Protein AF-A0A1I1IAG0-F1 (afdb_monomer_lite)

Radius of gyration: 12.53 Å; chains: 1; bounding box: 28×21×35 Å

Foldseek 3Di:
DVVVVVCLVVCLVPQPPPPDDVSLVSNLVVVLVVCVVVVDDPVVLVVCLVRRHDDPVSNVSSCVSSVDDD

Organism: NCBI:txid119641

Sequence (70 aa):
MIDRVCFLVGHHHTYSNIDNIDYQILVEADFLVNLYEDNFGINAVESTYKKIFKTENGKLFCKHMFKLNI

Structure (mmCIF, N/CA/C/O backbone):
data_AF-A0A1I1IAG0-F1
#
_entry.id   AF-A0A1I1IAG0-F1
#
loop_
_atom_site.group_PDB
_atom_site.id
_atom_site.type_symbol
_atom_site.label_atom_id
_atom_site.label_alt_id
_atom_site.label_comp_id
_atom_site.label_asym_id
_atom_site.label_entity_id
_atom_site.label_seq_id
_atom_site.pdbx_PDB_ins_code
_atom_site.Cartn_x
_atom_site.Cartn_y
_atom_site.Cartn_z
_atom_site.occupancy
_atom_site.B_iso_or_equiv
_atom_site.auth_seq_id
_atom_site.auth_comp_id
_atom_site.auth_asym_id
_atom_site.auth_atom_id
_atom_site.pdbx_PDB_model_num
ATOM 1 N N . MET A 1 1 ? 9.803 -1.182 -22.153 1.00 73.25 1 MET A N 1
ATOM 2 C CA . MET A 1 1 ? 8.486 -1.505 -21.541 1.00 73.25 1 MET A CA 1
ATOM 3 C C . MET A 1 1 ? 8.596 -2.694 -20.594 1.00 73.25 1 MET A C 1
ATOM 5 O O . MET A 1 1 ? 8.163 -2.558 -19.459 1.00 73.25 1 MET A O 1
ATOM 9 N N . ILE A 1 2 ? 9.219 -3.805 -21.017 1.00 92.44 2 ILE A N 1
ATOM 10 C CA . ILE A 1 2 ? 9.488 -4.977 -20.158 1.00 92.44 2 ILE A CA 1
A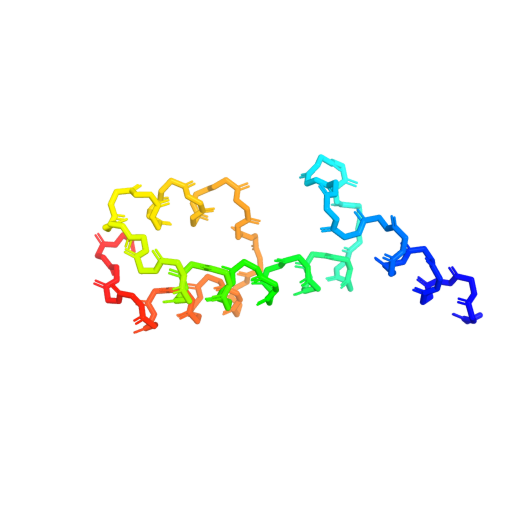TOM 11 C C . ILE A 1 2 ? 10.234 -4.575 -18.878 1.00 92.44 2 ILE A C 1
ATOM 13 O O . ILE A 1 2 ? 9.806 -4.953 -17.796 1.00 92.44 2 ILE A O 1
ATOM 17 N N . ASP A 1 3 ? 11.246 -3.709 -18.975 1.00 91.75 3 ASP A N 1
ATOM 18 C CA . ASP A 1 3 ? 12.046 -3.288 -17.812 1.00 91.75 3 ASP A CA 1
ATOM 19 C C . ASP A 1 3 ? 11.214 -2.619 -16.714 1.00 91.75 3 ASP A C 1
ATOM 21 O O . ASP A 1 3 ? 11.463 -2.831 -15.530 1.00 91.75 3 ASP A O 1
ATOM 25 N N . ARG A 1 4 ? 10.182 -1.845 -17.090 1.00 91.81 4 ARG A N 1
ATOM 26 C CA . ARG A 1 4 ? 9.296 -1.202 -16.113 1.00 91.81 4 ARG A CA 1
ATOM 27 C C . ARG A 1 4 ? 8.449 -2.234 -15.379 1.00 91.81 4 ARG A C 1
ATOM 29 O O . ARG A 1 4 ? 8.314 -2.148 -14.166 1.00 91.81 4 ARG A O 1
ATOM 36 N N . VAL A 1 5 ? 7.928 -3.225 -16.099 1.00 89.94 5 VAL A N 1
ATOM 37 C CA . VAL A 1 5 ? 7.159 -4.327 -15.508 1.00 89.94 5 VAL A CA 1
ATOM 38 C C . VAL A 1 5 ? 8.052 -5.181 -14.607 1.00 89.94 5 VAL A C 1
ATOM 40 O O . VAL A 1 5 ? 7.682 -5.445 -13.469 1.00 89.94 5 VAL A O 1
ATOM 43 N N . CYS A 1 6 ? 9.254 -5.546 -15.061 1.00 91.81 6 CYS A N 1
ATOM 44 C CA . CYS A 1 6 ? 10.230 -6.275 -14.250 1.00 91.81 6 CYS A CA 1
ATOM 45 C C . CYS A 1 6 ? 10.612 -5.504 -12.982 1.00 91.81 6 CYS A C 1
ATOM 47 O O . CYS A 1 6 ? 10.693 -6.100 -11.911 1.00 91.81 6 CYS A O 1
ATOM 49 N N . PHE A 1 7 ? 10.792 -4.182 -13.077 1.00 90.94 7 PHE A N 1
ATOM 50 C CA . PHE A 1 7 ? 11.027 -3.332 -11.913 1.00 90.94 7 PHE A CA 1
ATOM 51 C C . PHE A 1 7 ? 9.863 -3.410 -10.919 1.00 90.94 7 PHE A C 1
ATOM 53 O O . PHE A 1 7 ? 10.096 -3.680 -9.746 1.00 90.94 7 PHE A O 1
ATOM 60 N N . LEU A 1 8 ? 8.623 -3.225 -11.383 1.00 90.38 8 LEU A N 1
ATOM 61 C CA . LEU A 1 8 ? 7.431 -3.284 -10.534 1.00 90.38 8 LEU A CA 1
ATOM 62 C C . LEU A 1 8 ? 7.311 -4.641 -9.821 1.00 90.38 8 LEU A C 1
ATOM 64 O O . LEU A 1 8 ? 7.171 -4.689 -8.600 1.00 90.38 8 LEU A O 1
ATOM 68 N N . VAL A 1 9 ? 7.462 -5.741 -10.562 1.00 89.00 9 VAL A N 1
ATOM 69 C CA . VAL A 1 9 ? 7.418 -7.103 -10.008 1.00 89.00 9 VAL A CA 1
ATOM 70 C C . VAL A 1 9 ? 8.558 -7.342 -9.016 1.00 89.00 9 VAL A C 1
ATOM 72 O O . VAL A 1 9 ? 8.331 -7.927 -7.967 1.00 89.00 9 VAL A O 1
ATOM 75 N N . GLY A 1 10 ? 9.774 -6.871 -9.292 1.00 89.00 10 GLY A N 1
ATOM 76 C CA . GLY A 1 10 ? 10.919 -7.085 -8.403 1.00 89.00 10 GLY A CA 1
ATOM 77 C C . GLY A 1 10 ? 10.894 -6.257 -7.115 1.00 89.00 10 GLY A C 1
ATOM 78 O O . GLY A 1 10 ? 11.542 -6.644 -6.146 1.00 89.00 10 GLY A O 1
ATOM 79 N N . HIS A 1 11 ? 10.173 -5.130 -7.090 1.00 85.75 11 HIS A N 1
ATOM 80 C CA . HIS A 1 11 ? 10.298 -4.148 -6.008 1.00 85.75 11 HIS A CA 1
ATOM 81 C C . HIS A 1 11 ? 9.028 -3.930 -5.184 1.00 85.75 11 HIS A C 1
ATOM 83 O O . HIS A 1 11 ? 9.151 -3.329 -4.128 1.00 85.75 11 HIS A O 1
ATOM 89 N N . HIS A 1 12 ? 7.852 -4.443 -5.570 1.00 78.94 12 HIS A N 1
ATOM 90 C CA . HIS A 1 12 ? 6.558 -4.168 -4.908 1.00 78.94 12 HIS A CA 1
ATOM 91 C C . HIS A 1 12 ? 6.448 -4.425 -3.395 1.00 78.94 12 HIS A C 1
ATOM 93 O O . HIS A 1 12 ? 5.502 -3.932 -2.797 1.00 78.94 12 HIS A O 1
ATOM 99 N N . HIS A 1 13 ? 7.423 -5.069 -2.750 1.00 80.31 13 HIS A N 1
ATOM 100 C CA . HIS A 1 13 ? 7.522 -5.158 -1.285 1.00 80.31 13 HIS A CA 1
ATOM 101 C C . HIS A 1 13 ? 8.403 -4.070 -0.628 1.00 80.31 13 HIS A C 1
ATOM 103 O O . HIS A 1 13 ? 8.649 -4.102 0.577 1.00 80.31 13 HIS A O 1
ATOM 109 N N . THR A 1 14 ? 8.894 -3.096 -1.401 1.00 82.94 14 THR A N 1
ATOM 110 C CA . THR A 1 14 ? 9.666 -1.937 -0.930 1.00 82.94 14 THR A CA 1
ATOM 111 C C . THR A 1 14 ? 8.787 -0.691 -0.946 1.00 82.94 14 THR A C 1
ATOM 113 O O . THR A 1 14 ? 8.535 -0.098 -1.992 1.00 82.94 14 THR A O 1
ATOM 116 N N . TYR A 1 15 ? 8.332 -0.263 0.230 1.00 75.56 15 TYR A N 1
ATOM 117 C CA . TYR A 1 15 ? 7.322 0.797 0.360 1.00 75.56 15 TYR A CA 1
ATOM 118 C C . TYR A 1 15 ? 7.901 2.209 0.563 1.00 75.56 15 TYR A C 1
ATOM 120 O O . TYR A 1 15 ? 7.160 3.173 0.755 1.00 75.56 15 TYR A O 1
ATOM 128 N N . SER A 1 16 ? 9.227 2.344 0.547 1.00 73.06 16 SER A N 1
ATOM 129 C CA . SER A 1 16 ? 9.935 3.625 0.543 1.00 73.06 16 SER A CA 1
ATOM 130 C C . SER A 1 16 ? 10.175 4.107 -0.892 1.00 73.06 16 SER A C 1
ATOM 132 O O . SER A 1 16 ? 10.349 3.301 -1.800 1.00 73.06 16 SER A O 1
ATOM 134 N N . ASN A 1 17 ? 10.209 5.430 -1.090 1.00 73.12 17 ASN A N 1
ATOM 135 C CA . ASN A 1 17 ? 10.554 6.075 -2.368 1.00 73.12 17 ASN A CA 1
ATOM 136 C C . ASN A 1 17 ? 9.720 5.583 -3.568 1.00 73.12 17 ASN A C 1
ATOM 138 O O . ASN A 1 17 ? 10.238 5.201 -4.616 1.00 73.12 17 ASN A O 1
ATOM 142 N N . ILE A 1 18 ? 8.394 5.571 -3.403 1.00 85.25 18 ILE A N 1
ATOM 143 C CA . ILE A 1 18 ? 7.474 5.338 -4.517 1.00 85.25 18 ILE A CA 1
ATOM 144 C C . ILE A 1 18 ? 7.447 6.600 -5.391 1.00 85.25 18 ILE A C 1
ATOM 146 O O . ILE A 1 18 ? 6.727 7.555 -5.100 1.00 85.25 18 ILE A O 1
ATOM 150 N N . ASP A 1 19 ? 8.254 6.593 -6.451 1.00 80.50 19 ASP A N 1
ATOM 151 C CA . ASP A 1 19 ? 8.512 7.784 -7.272 1.00 80.50 19 ASP A CA 1
ATOM 152 C C . ASP A 1 19 ? 7.546 7.955 -8.460 1.00 80.50 19 ASP A C 1
ATOM 154 O O . ASP A 1 19 ? 7.542 8.999 -9.111 1.00 80.50 19 ASP A O 1
ATOM 158 N N . ASN A 1 20 ? 6.725 6.946 -8.777 1.00 89.25 20 ASN A N 1
ATOM 159 C CA . ASN A 1 20 ? 5.848 6.963 -9.954 1.00 89.25 20 ASN A CA 1
ATOM 160 C C . ASN A 1 20 ? 4.460 6.366 -9.656 1.00 89.25 20 ASN A C 1
ATOM 162 O O . ASN A 1 20 ? 4.306 5.499 -8.795 1.00 89.25 20 ASN A O 1
ATOM 166 N N . ILE A 1 21 ? 3.450 6.843 -10.384 1.00 94.19 21 ILE A N 1
ATOM 167 C CA . ILE A 1 21 ? 2.031 6.570 -10.142 1.00 94.19 21 ILE A CA 1
ATOM 168 C C . ILE A 1 21 ? 1.653 5.104 -10.367 1.00 94.19 21 ILE A C 1
ATOM 170 O O . ILE A 1 21 ? 0.872 4.554 -9.601 1.00 94.19 21 ILE A O 1
ATOM 174 N N . ASP A 1 22 ? 2.232 4.443 -11.366 1.00 93.81 22 ASP A N 1
ATOM 175 C CA . ASP A 1 22 ? 2.024 3.013 -11.630 1.00 93.81 22 ASP A CA 1
ATOM 176 C C . ASP A 1 22 ? 2.537 2.139 -10.476 1.00 93.81 22 ASP A C 1
ATOM 178 O O . ASP A 1 22 ? 1.894 1.161 -10.099 1.00 93.81 22 ASP A O 1
ATOM 182 N N . TYR A 1 23 ? 3.655 2.533 -9.863 1.00 93.94 23 TYR A N 1
ATOM 183 C CA . TYR A 1 23 ? 4.200 1.847 -8.699 1.00 93.94 23 TYR A CA 1
ATOM 184 C C . TYR A 1 23 ? 3.340 2.064 -7.451 1.00 93.94 23 TYR A C 1
ATOM 186 O O . TYR A 1 23 ? 3.060 1.114 -6.725 1.00 93.94 23 TYR A O 1
ATOM 194 N N . GLN A 1 24 ? 2.845 3.289 -7.254 1.00 95.69 24 GLN A N 1
ATOM 195 C CA . GLN A 1 24 ? 1.917 3.612 -6.170 1.00 95.69 24 GLN A CA 1
ATOM 196 C C . GLN A 1 24 ? 0.607 2.825 -6.294 1.00 95.69 24 GLN A C 1
ATOM 198 O O . GLN A 1 24 ? 0.138 2.278 -5.301 1.00 95.69 24 GLN A O 1
ATOM 203 N N . ILE A 1 25 ? 0.046 2.724 -7.503 1.00 96.00 25 ILE A N 1
ATOM 204 C CA . ILE A 1 25 ? -1.177 1.952 -7.761 1.00 96.00 25 ILE A CA 1
ATOM 205 C C . ILE A 1 25 ? -0.959 0.470 -7.447 1.00 96.00 25 ILE A C 1
ATOM 207 O O . ILE A 1 25 ? -1.805 -0.134 -6.792 1.00 96.00 25 ILE A O 1
ATOM 211 N N . LEU A 1 26 ? 0.166 -0.109 -7.885 1.00 95.44 26 LEU A N 1
ATOM 212 C CA . LEU A 1 26 ? 0.474 -1.516 -7.624 1.00 95.44 26 LEU A CA 1
ATOM 213 C C . LEU A 1 26 ? 0.570 -1.802 -6.121 1.00 95.44 26 LEU A C 1
ATOM 215 O O . LEU A 1 26 ? -0.074 -2.729 -5.638 1.00 95.44 26 LEU A O 1
ATOM 219 N N . VAL A 1 27 ? 1.332 -0.989 -5.386 1.00 95.19 27 VAL A N 1
ATOM 220 C CA . VAL A 1 27 ? 1.503 -1.148 -3.935 1.00 95.19 27 VAL A CA 1
ATOM 221 C C . VAL A 1 27 ? 0.173 -0.963 -3.200 1.00 95.19 27 VAL A C 1
ATOM 223 O O . VAL A 1 27 ? -0.159 -1.750 -2.321 1.00 95.19 27 VAL A O 1
ATOM 226 N N . GLU A 1 28 ? -0.623 0.048 -3.554 1.00 96.75 28 GLU A N 1
ATOM 227 C CA . GLU A 1 28 ? -1.934 0.264 -2.930 1.00 96.75 28 GLU A CA 1
ATOM 228 C C . GLU A 1 28 ? -2.890 -0.907 -3.166 1.00 96.75 28 GLU A C 1
ATOM 230 O O . GLU A 1 28 ? -3.585 -1.316 -2.237 1.00 96.75 28 GLU A O 1
ATOM 235 N N . ALA A 1 29 ? -2.915 -1.460 -4.382 1.00 96.25 29 ALA A N 1
ATOM 236 C CA . ALA A 1 29 ? -3.740 -2.618 -4.706 1.00 96.25 29 ALA A CA 1
ATOM 237 C C . ALA A 1 29 ? -3.321 -3.864 -3.909 1.00 96.25 29 ALA A C 1
ATOM 239 O O . ALA A 1 29 ? -4.189 -4.543 -3.360 1.00 96.25 29 ALA A O 1
ATOM 240 N N . ASP A 1 30 ? -2.015 -4.120 -3.791 1.00 95.19 30 ASP A N 1
ATOM 241 C CA . ASP A 1 30 ? -1.467 -5.218 -2.984 1.00 95.19 30 ASP A CA 1
ATOM 242 C C . ASP A 1 30 ? -1.881 -5.084 -1.509 1.00 95.19 30 ASP A C 1
ATOM 244 O O . ASP A 1 30 ? -2.428 -6.009 -0.908 1.00 95.19 30 ASP A O 1
ATOM 248 N N . PHE A 1 31 ? -1.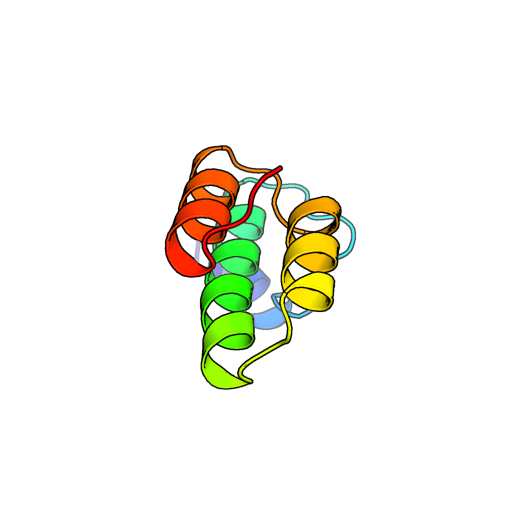756 -3.881 -0.939 1.00 95.44 31 PHE A N 1
ATOM 249 C CA . PHE A 1 31 ? -2.165 -3.631 0.443 1.00 95.44 31 PHE A CA 1
ATOM 250 C C . PHE A 1 31 ? -3.665 -3.807 0.692 1.00 95.44 31 PHE A C 1
ATOM 252 O O . PHE A 1 31 ? -4.031 -4.238 1.782 1.00 95.44 31 PHE A O 1
ATOM 259 N N . LEU A 1 32 ? -4.543 -3.480 -0.263 1.00 96.56 32 LEU A N 1
ATOM 260 C CA . LEU A 1 32 ? -5.986 -3.699 -0.091 1.00 96.56 32 LEU A CA 1
ATOM 261 C C . LEU A 1 32 ? -6.315 -5.183 0.099 1.00 96.56 32 LEU A C 1
ATOM 263 O O . LEU A 1 32 ? -7.135 -5.513 0.957 1.00 96.56 32 LEU A O 1
ATOM 267 N N . VAL A 1 33 ? -5.674 -6.057 -0.680 1.00 95.06 33 VAL A N 1
ATOM 268 C CA . VAL A 1 33 ? -5.872 -7.509 -0.594 1.00 95.06 33 VAL A CA 1
ATOM 269 C C . VAL A 1 33 ? -5.225 -8.054 0.675 1.00 95.06 33 VAL A C 1
ATOM 271 O O . VAL A 1 33 ? -5.914 -8.704 1.455 1.00 95.06 33 VAL A O 1
ATOM 274 N N . ASN A 1 34 ? -3.972 -7.684 0.959 1.00 93.06 34 ASN A N 1
ATOM 275 C CA . ASN A 1 34 ? -3.266 -8.129 2.165 1.00 93.06 34 ASN A CA 1
ATOM 276 C C . ASN A 1 34 ? -4.030 -7.754 3.446 1.00 93.06 34 ASN A C 1
ATOM 278 O O . ASN A 1 34 ? -4.211 -8.577 4.339 1.00 93.06 34 ASN A O 1
ATOM 282 N N . LEU A 1 35 ? -4.548 -6.521 3.531 1.00 94.56 35 LEU A N 1
ATOM 283 C CA . LEU A 1 35 ? -5.341 -6.079 4.683 1.00 94.56 35 LEU A CA 1
ATOM 284 C C . LEU A 1 35 ? -6.633 -6.893 4.864 1.00 94.56 35 LEU A C 1
ATOM 286 O O . LEU A 1 35 ? -7.077 -7.092 5.998 1.00 94.56 35 LEU A O 1
ATOM 290 N N . TYR A 1 36 ? -7.242 -7.323 3.757 1.00 93.75 36 TYR A N 1
ATOM 291 C CA . TYR A 1 36 ? -8.474 -8.105 3.749 1.00 93.75 36 TYR A CA 1
ATOM 292 C C . TYR A 1 36 ? -8.228 -9.573 4.120 1.00 93.75 36 TYR A C 1
ATOM 294 O O . TYR A 1 36 ? -8.937 -10.103 4.973 1.00 93.75 36 TYR A O 1
ATOM 302 N N . GLU A 1 37 ? -7.222 -10.214 3.520 1.00 92.56 37 GLU A N 1
ATOM 303 C CA . GLU A 1 37 ? -6.916 -11.637 3.720 1.00 92.56 37 GLU A CA 1
ATOM 304 C C . GLU A 1 37 ? -6.414 -11.935 5.136 1.00 92.56 37 GLU A C 1
ATOM 306 O O . GLU A 1 37 ? -6.883 -12.879 5.774 1.00 92.56 37 GLU A O 1
ATOM 311 N N . ASP A 1 38 ? -5.542 -11.082 5.674 1.00 89.44 38 ASP A N 1
ATOM 312 C CA . ASP A 1 38 ? -4.994 -11.236 7.027 1.00 89.44 38 ASP A CA 1
ATOM 313 C C . ASP A 1 38 ? -5.974 -10.778 8.129 1.00 89.44 38 ASP A C 1
ATOM 315 O O . ASP A 1 38 ? -5.660 -10.849 9.321 1.00 89.44 38 ASP A O 1
ATOM 319 N N . ASN A 1 39 ? -7.170 -10.303 7.750 1.00 84.94 39 ASN A N 1
ATOM 320 C CA . ASN A 1 39 ? -8.227 -9.823 8.645 1.00 84.94 39 ASN A CA 1
ATOM 321 C C . ASN A 1 39 ? -7.709 -8.823 9.698 1.00 84.94 39 ASN A C 1
ATOM 323 O O . ASN A 1 39 ? -7.967 -8.944 10.903 1.00 84.94 39 ASN A O 1
ATOM 327 N N . PHE A 1 40 ? -6.937 -7.832 9.241 1.00 86.12 40 PHE A N 1
ATOM 328 C CA . PHE A 1 40 ? -6.335 -6.838 10.122 1.00 86.12 40 PHE A CA 1
ATOM 329 C C . PHE A 1 40 ? -7.398 -6.035 10.883 1.00 86.12 40 PHE A C 1
ATOM 331 O O . PHE A 1 40 ? -8.418 -5.609 10.341 1.00 86.12 40 PHE A O 1
ATOM 338 N N . GLY A 1 41 ? -7.119 -5.751 12.158 1.00 89.56 41 GLY A N 1
ATOM 339 C CA . GLY A 1 41 ? -7.965 -4.869 12.959 1.00 89.56 41 GLY A CA 1
ATOM 340 C C . GLY A 1 41 ? -7.992 -3.433 12.421 1.00 89.56 41 GLY A C 1
ATOM 341 O O . GLY A 1 41 ? -7.026 -2.957 11.821 1.00 89.56 41 GLY A O 1
ATOM 342 N N . ILE A 1 42 ? -9.072 -2.704 12.716 1.00 91.88 42 ILE A N 1
ATOM 343 C CA . ILE A 1 42 ? -9.332 -1.354 12.182 1.00 91.88 42 ILE A CA 1
ATOM 344 C C . ILE A 1 42 ? -8.170 -0.367 12.398 1.00 91.88 42 ILE A C 1
ATOM 346 O O . ILE A 1 42 ? -7.825 0.394 11.501 1.00 91.88 42 ILE A O 1
ATOM 350 N N . ASN A 1 43 ? -7.481 -0.444 13.542 1.00 93.44 43 ASN A N 1
ATOM 351 C CA . ASN A 1 43 ? -6.331 0.414 13.852 1.00 93.44 43 ASN A CA 1
ATOM 352 C C . ASN A 1 43 ? -5.148 0.185 12.897 1.00 93.44 43 ASN A C 1
ATOM 354 O O . ASN A 1 43 ? -4.438 1.127 12.538 1.00 93.44 43 ASN A O 1
ATOM 358 N N . ALA A 1 44 ? -4.917 -1.068 12.494 1.0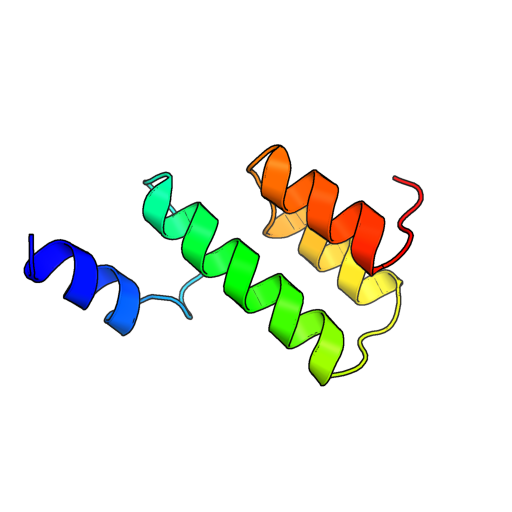0 93.50 44 ALA A N 1
ATOM 359 C CA . ALA A 1 44 ? -3.870 -1.406 11.538 1.00 93.50 44 ALA A CA 1
ATOM 360 C C . ALA A 1 44 ? -4.245 -0.898 10.143 1.00 93.50 44 ALA A C 1
ATOM 362 O O . ALA A 1 44 ? -3.419 -0.260 9.493 1.00 93.50 44 ALA A O 1
ATOM 363 N N . VAL A 1 45 ? -5.508 -1.071 9.742 1.00 96.12 45 VAL A N 1
ATOM 364 C CA . VAL A 1 45 ? -6.029 -0.524 8.483 1.00 96.12 45 VAL A CA 1
ATOM 365 C C . VAL A 1 45 ? -5.870 0.999 8.436 1.00 96.12 45 VAL A C 1
ATOM 367 O O . VAL A 1 45 ? -5.342 1.524 7.459 1.00 96.12 45 VAL A O 1
ATOM 370 N N . GLU A 1 46 ? -6.239 1.728 9.493 1.00 96.50 46 GLU A N 1
ATOM 371 C CA . GLU A 1 46 ? -6.078 3.188 9.550 1.00 96.50 46 GLU A CA 1
ATOM 372 C C . GLU A 1 46 ? -4.612 3.637 9.480 1.00 96.50 46 GLU A C 1
ATOM 374 O O . GLU A 1 46 ? -4.286 4.636 8.832 1.00 96.50 46 GLU A O 1
ATOM 379 N N . SER A 1 47 ? -3.715 2.918 10.158 1.00 95.31 47 SER A N 1
ATOM 380 C CA . SER A 1 47 ? -2.274 3.190 10.126 1.00 95.31 47 SER A CA 1
ATOM 381 C C . SER A 1 47 ? -1.719 3.010 8.712 1.00 95.31 47 SER A C 1
ATOM 383 O O . SER A 1 47 ? -1.015 3.888 8.208 1.00 95.31 47 SER A O 1
ATOM 385 N N . THR A 1 48 ? -2.089 1.916 8.044 1.00 95.00 48 THR A N 1
ATOM 386 C CA . THR A 1 48 ? -1.701 1.638 6.658 1.00 95.00 48 THR A CA 1
ATOM 387 C C . THR A 1 48 ? -2.309 2.658 5.699 1.00 95.00 48 THR A C 1
ATOM 389 O O . THR A 1 48 ? -1.584 3.204 4.870 1.00 95.00 48 THR A O 1
ATOM 392 N N . TYR A 1 49 ? -3.589 3.014 5.863 1.00 96.94 49 TYR A N 1
ATOM 393 C CA . TYR A 1 49 ? -4.259 4.079 5.108 1.00 96.94 49 TYR A CA 1
ATOM 394 C C . TYR A 1 49 ? -3.449 5.380 5.127 1.00 96.94 49 TYR A C 1
ATOM 396 O O . TYR A 1 49 ? -3.168 5.960 4.082 1.00 96.94 49 TYR A O 1
ATOM 404 N N . LYS A 1 50 ? -3.023 5.825 6.314 1.00 95.75 50 LYS A N 1
ATOM 405 C CA . LYS A 1 50 ? -2.291 7.091 6.477 1.00 95.75 50 LYS A CA 1
ATOM 406 C C . LYS A 1 50 ? -0.875 7.046 5.895 1.00 95.75 50 LYS A C 1
ATOM 408 O O . LYS A 1 50 ? -0.371 8.083 5.472 1.00 95.75 50 LYS A O 1
ATOM 413 N N . LYS A 1 51 ? -0.220 5.881 5.913 1.00 93.75 51 LYS A N 1
ATOM 414 C CA . LYS A 1 51 ? 1.199 5.736 5.540 1.00 93.75 51 LYS A CA 1
ATOM 415 C C . LYS A 1 51 ? 1.414 5.360 4.079 1.00 93.75 51 LYS A C 1
ATOM 417 O O . LYS A 1 51 ? 2.371 5.834 3.475 1.00 93.75 51 LYS A O 1
ATOM 422 N N . ILE A 1 52 ? 0.556 4.499 3.542 1.00 94.75 52 ILE A N 1
ATOM 423 C CA . ILE A 1 52 ? 0.755 3.864 2.238 1.00 94.75 52 ILE A CA 1
ATOM 424 C C . ILE A 1 52 ? -0.105 4.517 1.164 1.00 94.75 52 ILE A C 1
ATOM 426 O O . ILE A 1 52 ? 0.403 4.816 0.088 1.00 94.75 52 ILE A O 1
ATOM 430 N N . PHE A 1 53 ? -1.384 4.771 1.447 1.00 95.81 53 PHE A N 1
ATOM 431 C CA . PHE A 1 53 ? -2.327 5.224 0.430 1.00 95.81 53 PHE A CA 1
ATOM 432 C C . PHE A 1 53 ? -2.148 6.715 0.135 1.00 95.81 53 PHE A C 1
ATOM 434 O O . PHE A 1 53 ? -2.365 7.580 0.989 1.00 95.81 53 PHE A O 1
ATOM 441 N N . LYS A 1 54 ? -1.778 7.029 -1.107 1.00 95.44 54 LYS A N 1
ATOM 442 C CA . LYS A 1 54 ? -1.563 8.386 -1.617 1.00 95.44 54 LYS A CA 1
ATOM 443 C C . LYS A 1 54 ? -2.544 8.759 -2.717 1.00 95.44 54 LYS A C 1
ATOM 445 O O . LYS A 1 54 ? -2.967 9.916 -2.729 1.00 95.44 54 LYS A O 1
ATOM 450 N N . THR A 1 55 ? -2.930 7.826 -3.590 1.00 97.44 55 THR A N 1
ATOM 451 C CA . THR A 1 55 ? -3.886 8.129 -4.664 1.00 97.44 55 THR A CA 1
ATOM 452 C C . THR A 1 55 ? -5.296 8.341 -4.115 1.00 97.44 55 THR A C 1
ATOM 454 O O . THR A 1 55 ? -5.679 7.776 -3.087 1.00 97.44 55 THR A O 1
ATOM 457 N N . GLU A 1 56 ? -6.089 9.163 -4.804 1.00 97.75 56 GLU A N 1
ATOM 458 C CA . GLU A 1 56 ? -7.487 9.407 -4.429 1.00 97.75 56 GLU A CA 1
ATOM 459 C C . GLU A 1 56 ? -8.313 8.116 -4.478 1.00 97.75 56 GLU A C 1
ATOM 461 O O . GLU A 1 56 ? -9.040 7.810 -3.533 1.00 97.75 56 GLU A O 1
ATOM 466 N N . ASN A 1 57 ? -8.136 7.316 -5.534 1.00 97.81 57 ASN A N 1
ATOM 467 C CA . ASN A 1 57 ? -8.858 6.058 -5.706 1.00 97.81 57 ASN A CA 1
ATOM 468 C C . ASN A 1 57 ? -8.434 5.003 -4.684 1.00 97.81 57 ASN A C 1
ATOM 470 O O . ASN A 1 57 ? -9.297 4.377 -4.077 1.00 97.81 57 ASN A O 1
ATOM 474 N N . GLY A 1 58 ? -7.134 4.831 -4.432 1.00 97.94 58 GLY A N 1
ATOM 475 C CA . GLY A 1 58 ? -6.657 3.894 -3.415 1.00 97.94 58 GLY A CA 1
ATOM 476 C C . GLY A 1 58 ? -7.215 4.231 -2.033 1.00 97.94 58 GLY A C 1
ATOM 477 O O . GLY A 1 58 ? -7.708 3.352 -1.324 1.00 97.94 58 GLY A O 1
ATOM 478 N N . LYS A 1 59 ? -7.229 5.521 -1.672 1.00 98.19 59 LYS A N 1
ATOM 479 C CA . LYS A 1 59 ? -7.856 5.992 -0.431 1.00 98.19 59 LYS A CA 1
ATOM 480 C C . LYS A 1 59 ? -9.355 5.694 -0.393 1.00 98.19 59 LYS A C 1
ATOM 482 O O . LYS A 1 59 ? -9.849 5.199 0.620 1.00 98.19 59 LYS A O 1
ATOM 487 N N . LEU A 1 60 ? -10.076 5.980 -1.476 1.00 98.12 60 LEU A N 1
ATOM 488 C CA . LEU A 1 60 ? -11.510 5.716 -1.578 1.00 98.12 60 LEU A CA 1
ATOM 489 C C . LEU A 1 60 ? -11.822 4.223 -1.394 1.00 98.12 60 LEU A C 1
ATOM 491 O O . LEU A 1 60 ? -12.675 3.874 -0.577 1.00 98.12 60 LEU A O 1
ATOM 495 N N . PHE A 1 61 ? -11.094 3.346 -2.089 1.00 98.06 61 PHE A N 1
ATOM 496 C CA . PHE A 1 61 ? -11.262 1.898 -1.969 1.00 98.06 61 PHE A CA 1
ATOM 497 C C . PHE A 1 61 ? -10.981 1.409 -0.551 1.00 98.06 61 PHE A C 1
ATOM 499 O O . PHE A 1 61 ? -11.804 0.692 0.011 1.00 98.06 61 PHE 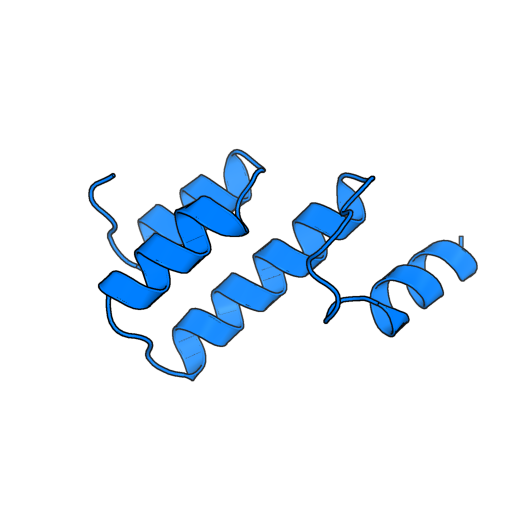A O 1
ATOM 506 N N . CYS A 1 62 ? -9.883 1.855 0.063 1.00 97.81 62 CYS A N 1
ATOM 507 C CA . CYS A 1 62 ? -9.537 1.475 1.431 1.00 97.81 62 CYS A CA 1
ATOM 508 C C . CYS A 1 62 ? -10.628 1.904 2.430 1.00 97.81 62 CYS A C 1
ATOM 510 O O . CYS A 1 62 ? -11.093 1.100 3.239 1.00 97.81 62 CYS A O 1
ATOM 512 N N . LYS A 1 63 ? -11.136 3.141 2.318 1.00 97.50 63 LYS A N 1
ATOM 513 C CA . LYS A 1 63 ? -12.261 3.615 3.141 1.00 97.50 63 LYS A CA 1
ATOM 514 C C . LYS A 1 63 ? -13.511 2.762 2.970 1.00 97.50 63 LYS A C 1
ATOM 516 O O . LYS A 1 63 ? -14.149 2.424 3.962 1.00 97.50 63 LYS A O 1
ATOM 521 N N . HIS A 1 64 ? -13.864 2.422 1.734 1.00 97.25 64 HIS A N 1
ATOM 522 C CA . HIS A 1 64 ? -15.081 1.671 1.437 1.00 97.25 64 HIS A CA 1
ATOM 523 C C . HIS A 1 64 ? -14.986 0.208 1.881 1.00 97.25 64 HIS A C 1
ATOM 525 O O . HIS A 1 64 ? -15.919 -0.291 2.510 1.00 97.25 64 HIS A O 1
ATOM 531 N N . MET A 1 65 ? -13.867 -0.466 1.598 1.00 96.31 65 MET A N 1
ATOM 532 C CA . MET A 1 65 ? -13.663 -1.878 1.943 1.00 96.3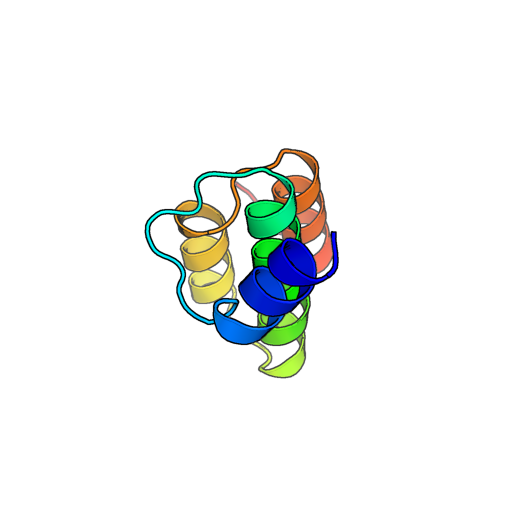1 65 MET A CA 1
ATOM 533 C C . MET A 1 65 ? -13.688 -2.104 3.456 1.00 96.31 65 MET A C 1
ATOM 535 O O . MET A 1 65 ? -14.299 -3.063 3.923 1.00 96.31 65 MET A O 1
ATOM 539 N N . PHE A 1 66 ? -13.083 -1.193 4.221 1.00 95.94 66 PHE A N 1
ATOM 540 C CA . PHE A 1 66 ? -12.908 -1.354 5.666 1.00 95.94 66 PHE A CA 1
ATOM 541 C C . PHE A 1 66 ? -13.795 -0.430 6.514 1.00 95.94 66 PHE A C 1
ATOM 543 O O . PHE A 1 66 ? -13.680 -0.427 7.737 1.00 95.94 66 PHE A O 1
ATOM 550 N N . LYS A 1 67 ? -14.703 0.332 5.886 1.00 95.19 67 LYS A N 1
ATOM 551 C CA . LYS A 1 67 ? -15.648 1.262 6.539 1.00 95.19 67 LYS A CA 1
ATOM 552 C C . LYS A 1 67 ? -14.961 2.256 7.490 1.00 95.19 67 LYS A C 1
ATOM 554 O O . LYS A 1 67 ? -15.422 2.484 8.608 1.00 95.19 67 LYS A O 1
ATOM 559 N N . LEU A 1 68 ? -13.850 2.838 7.041 1.00 93.75 68 LEU A N 1
ATOM 560 C CA . LEU A 1 68 ? -13.061 3.788 7.831 1.00 93.75 68 LEU A CA 1
ATOM 561 C C . LEU A 1 68 ? -13.801 5.126 7.987 1.00 93.75 68 LEU A C 1
ATOM 563 O O . LEU A 1 68 ? -14.388 5.625 7.027 1.00 93.75 68 LEU A O 1
ATOM 567 N N . ASN A 1 69 ? -13.715 5.734 9.173 1.00 89.12 69 ASN A N 1
ATOM 568 C CA . ASN A 1 69 ? -14.312 7.038 9.485 1.00 89.12 69 ASN A CA 1
ATOM 569 C C . ASN A 1 69 ? -13.222 8.101 9.724 1.00 89.12 69 ASN A C 1
ATOM 571 O O . ASN A 1 69 ? -13.007 8.551 10.848 1.00 89.12 69 ASN A O 1
ATOM 575 N N . ILE A 1 70 ? -12.492 8.438 8.657 1.00 82.00 70 ILE A N 1
ATOM 576 C CA . ILE A 1 70 ? -11.341 9.365 8.621 1.00 82.00 70 ILE A CA 1
ATOM 577 C C . ILE A 1 70 ? -11.373 10.244 7.379 1.00 82.00 70 ILE A C 1
ATOM 579 O O . ILE A 1 70 ? -12.088 9.895 6.414 1.00 82.00 70 ILE A O 1
#

Secondary structure (DSSP, 8-state):
-HHHHHH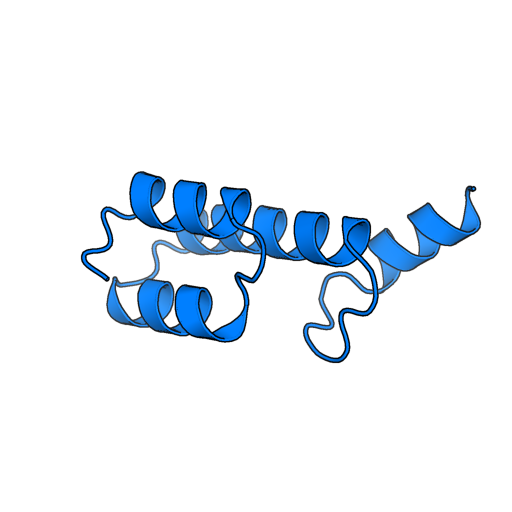HHHHTT--S---SHHHHHHHHHHHHHHHHHTT--HHHHHHHHHHH--SHHHHHHHHHHHT---

pLDDT: mean 91.76, std 6.4, range [73.06, 98.19]